Protein AF-A0A930TYD2-F1 (afdb_monomer)

pLDDT: mean 84.85, std 18.76, range [40.66, 98.38]

Structure (mmCIF, N/CA/C/O backbone):
data_AF-A0A930TYD2-F1
#
_entry.id   AF-A0A930TYD2-F1
#
loop_
_atom_site.group_PDB
_atom_site.id
_atom_site.type_symbol
_atom_site.label_atom_id
_atom_site.label_alt_id
_atom_site.label_comp_id
_atom_site.label_asym_id
_atom_site.label_entity_id
_atom_site.label_seq_id
_atom_site.pdbx_PDB_ins_code
_atom_site.Cartn_x
_atom_site.Cartn_y
_atom_site.Cartn_z
_atom_site.occupancy
_atom_site.B_iso_or_equiv
_atom_site.auth_seq_id
_atom_site.auth_comp_id
_atom_site.auth_asym_id
_atom_site.auth_atom_id
_atom_site.pdbx_PDB_model_num
ATOM 1 N N . MET A 1 1 ? 33.344 -7.945 -19.803 1.00 41.50 1 MET A N 1
ATOM 2 C CA . MET A 1 1 ? 32.485 -8.111 -18.614 1.00 41.50 1 MET A CA 1
ATOM 3 C C . MET A 1 1 ? 31.824 -6.765 -18.357 1.00 41.50 1 MET A C 1
ATOM 5 O O . MET A 1 1 ? 32.396 -5.935 -17.667 1.00 41.50 1 MET A O 1
ATOM 9 N N . GLN A 1 2 ? 30.706 -6.497 -19.034 1.00 40.66 2 GLN A N 1
ATOM 10 C CA . GLN A 1 2 ? 29.879 -5.322 -18.758 1.00 40.66 2 GLN A CA 1
ATOM 11 C C . GLN A 1 2 ? 28.906 -5.732 -17.657 1.00 40.66 2 GLN A C 1
ATOM 13 O O . GLN A 1 2 ? 28.170 -6.702 -17.820 1.00 40.66 2 GLN A O 1
ATOM 18 N N . TYR A 1 3 ? 28.996 -5.057 -16.513 1.00 47.09 3 TYR A N 1
ATOM 19 C CA . TYR A 1 3 ? 27.999 -5.139 -15.456 1.00 47.09 3 TYR A CA 1
ATOM 20 C C . TYR A 1 3 ? 26.723 -4.518 -16.015 1.00 47.09 3 TYR A C 1
ATOM 22 O O . TYR A 1 3 ? 26.594 -3.301 -16.076 1.00 47.09 3 TYR A O 1
ATOM 30 N N . GLU A 1 4 ? 25.843 -5.369 -16.529 1.00 44.81 4 GLU A N 1
ATOM 31 C CA . GLU A 1 4 ? 24.490 -4.987 -16.896 1.00 44.81 4 GLU A CA 1
ATOM 32 C C . GLU A 1 4 ? 23.804 -4.419 -15.648 1.00 44.81 4 GLU A C 1
ATOM 34 O O . GLU A 1 4 ? 23.695 -5.101 -14.624 1.00 44.81 4 GLU A O 1
ATOM 39 N N . ASP A 1 5 ? 23.369 -3.164 -15.742 1.00 45.03 5 ASP A N 1
ATOM 40 C CA . ASP A 1 5 ? 22.491 -2.472 -14.799 1.00 45.03 5 ASP A CA 1
ATOM 41 C C . ASP A 1 5 ? 21.116 -3.179 -14.722 1.00 45.03 5 ASP A C 1
ATOM 43 O O . ASP A 1 5 ? 20.080 -2.640 -15.098 1.00 45.03 5 ASP A O 1
ATOM 47 N N . PHE A 1 6 ? 21.078 -4.412 -14.21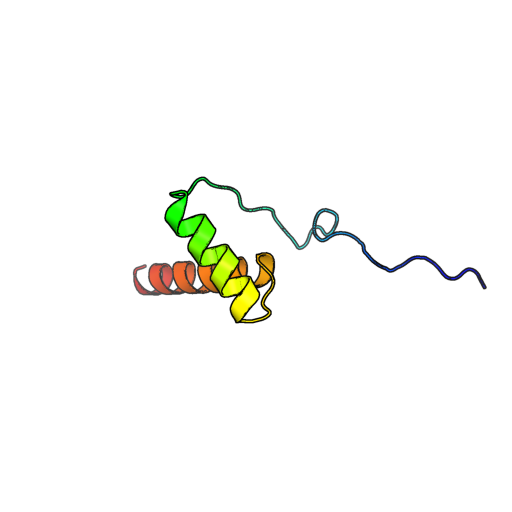0 1.00 45.34 6 PHE A N 1
ATOM 48 C CA . PHE A 1 6 ? 19.849 -5.163 -13.912 1.00 45.34 6 PHE A CA 1
ATOM 49 C C . PHE A 1 6 ? 19.096 -4.614 -12.688 1.00 45.34 6 PHE A C 1
ATOM 51 O O . PHE A 1 6 ? 18.052 -5.141 -12.295 1.00 45.34 6 PHE A O 1
ATOM 58 N N . MET A 1 7 ? 19.606 -3.558 -12.053 1.00 49.09 7 MET A N 1
ATOM 59 C CA . MET A 1 7 ? 19.001 -2.974 -10.865 1.00 49.09 7 MET A CA 1
ATOM 60 C C . MET A 1 7 ? 17.892 -1.996 -11.261 1.00 49.09 7 MET A C 1
ATOM 62 O O . ME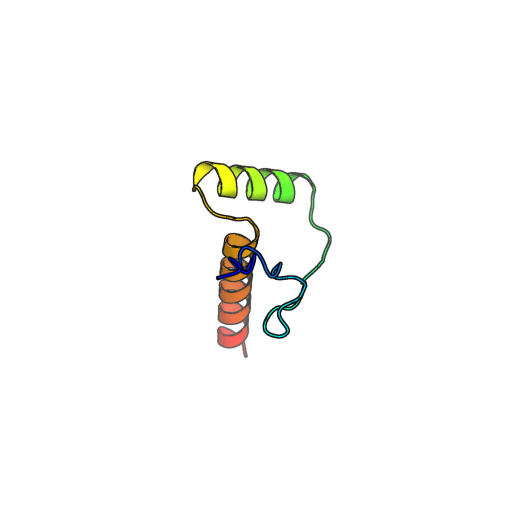T A 1 7 ? 18.136 -0.825 -11.531 1.00 49.09 7 MET A O 1
ATOM 66 N N . ALA A 1 8 ? 16.663 -2.519 -11.201 1.00 44.56 8 ALA A N 1
ATOM 67 C CA . ALA A 1 8 ? 15.369 -1.838 -11.283 1.00 44.56 8 ALA A CA 1
ATOM 68 C C . ALA A 1 8 ? 14.707 -1.775 -12.670 1.00 44.56 8 ALA A C 1
ATOM 70 O O . ALA A 1 8 ? 14.363 -0.704 -13.172 1.00 44.56 8 ALA A O 1
ATOM 71 N N . ALA A 1 9 ? 14.323 -2.938 -13.209 1.00 53.56 9 ALA A N 1
ATOM 72 C CA . ALA A 1 9 ? 13.047 -2.994 -13.919 1.00 53.56 9 ALA A CA 1
ATOM 73 C C . ALA A 1 9 ? 11.959 -2.507 -12.941 1.00 53.56 9 ALA A C 1
ATOM 75 O O . ALA A 1 9 ? 11.594 -3.192 -11.986 1.00 53.56 9 ALA A O 1
ATOM 76 N N . SER A 1 10 ? 11.521 -1.255 -13.096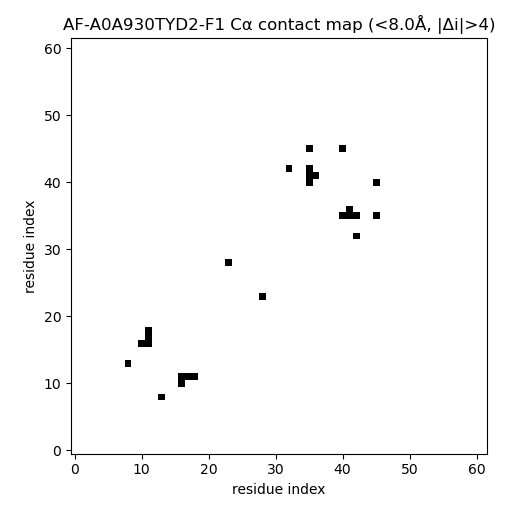 1.00 76.94 10 SER A N 1
ATOM 77 C CA . SER A 1 10 ? 10.451 -0.680 -12.280 1.00 76.94 10 SER A CA 1
ATOM 78 C C . SER A 1 10 ? 9.234 -1.603 -12.357 1.00 76.94 10 SER A C 1
ATOM 80 O O . SER A 1 10 ? 8.907 -2.048 -13.453 1.00 76.94 10 SER A O 1
ATOM 82 N N . ARG A 1 11 ? 8.505 -1.835 -11.253 1.00 81.00 11 ARG A N 1
ATOM 83 C CA . ARG A 1 11 ? 7.239 -2.611 -11.253 1.00 81.00 11 ARG A CA 1
ATOM 84 C C . ARG A 1 11 ? 6.231 -2.137 -12.318 1.00 81.00 11 ARG A C 1
ATOM 86 O O . ARG A 1 11 ? 5.292 -2.843 -12.637 1.00 81.00 11 ARG A O 1
ATOM 93 N N . ARG A 1 12 ? 6.419 -0.936 -12.876 1.00 81.31 12 ARG A N 1
ATOM 94 C CA . ARG A 1 12 ? 5.663 -0.398 -14.017 1.00 81.31 12 ARG A CA 1
ATOM 95 C C . ARG A 1 12 ? 5.933 -1.098 -15.356 1.00 81.31 12 ARG A C 1
ATOM 97 O O . ARG A 1 12 ? 5.092 -1.009 -16.238 1.00 81.31 12 ARG A O 1
ATOM 104 N N . ALA A 1 13 ? 7.107 -1.696 -15.536 1.00 86.12 13 ALA A N 1
ATOM 105 C CA . ALA A 1 13 ? 7.541 -2.345 -16.773 1.00 86.12 13 ALA A CA 1
ATOM 106 C C . ALA A 1 13 ? 7.362 -3.873 -16.744 1.00 86.12 13 ALA A C 1
ATOM 108 O O . ALA A 1 13 ? 7.531 -4.522 -17.773 1.00 86.12 13 ALA A O 1
ATOM 109 N N . ASP A 1 14 ? 7.031 -4.444 -15.585 1.00 88.62 14 ASP A N 1
ATOM 110 C CA . ASP A 1 14 ? 6.793 -5.876 -15.433 1.00 88.62 14 ASP A CA 1
ATOM 111 C C . ASP A 1 14 ? 5.320 -6.200 -15.760 1.00 88.62 14 ASP A C 1
ATOM 113 O O . ASP A 1 14 ? 4.424 -5.685 -15.083 1.00 88.62 14 ASP A O 1
ATOM 117 N N . PRO A 1 15 ? 5.040 -7.048 -16.772 1.00 91.62 15 PRO A N 1
ATOM 118 C CA . PRO A 1 15 ? 3.677 -7.393 -17.182 1.00 91.62 15 PRO A CA 1
ATOM 119 C C . PRO A 1 15 ? 2.892 -8.179 -16.121 1.00 91.62 15 PRO A C 1
ATOM 121 O O . PRO A 1 15 ? 1.675 -8.314 -16.237 1.00 91.62 15 PRO A O 1
ATOM 124 N N . SER A 1 16 ? 3.564 -8.692 -15.091 1.00 92.44 16 SER A N 1
ATOM 125 C CA . SER A 1 16 ? 2.946 -9.384 -13.955 1.00 92.44 16 SER A CA 1
ATOM 126 C C . SER A 1 16 ? 2.286 -8.416 -12.968 1.00 92.44 16 SER A C 1
ATOM 128 O O . SER A 1 16 ? 1.541 -8.852 -12.092 1.00 92.44 16 SER A O 1
ATOM 130 N N . PHE A 1 17 ? 2.543 -7.109 -13.092 1.00 89.94 17 PHE A N 1
ATOM 131 C CA . PHE A 1 17 ? 1.990 -6.078 -12.220 1.00 89.94 17 PHE A CA 1
ATOM 132 C C . PHE A 1 17 ? 0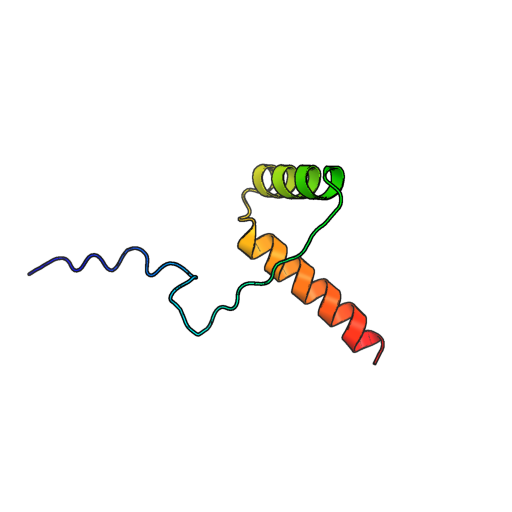.987 -5.197 -12.968 1.00 89.94 17 PHE A C 1
ATOM 134 O O . PHE A 1 17 ? 1.205 -4.773 -14.101 1.00 89.94 17 PHE A O 1
ATOM 141 N N . ALA A 1 18 ? -0.107 -4.853 -12.288 1.00 92.06 18 ALA A N 1
ATOM 142 C CA . ALA A 1 18 ? -1.090 -3.887 -12.764 1.00 92.06 18 ALA A CA 1
ATOM 143 C C . ALA A 1 18 ? -1.231 -2.734 -11.762 1.00 92.06 18 ALA A C 1
ATOM 145 O O . ALA A 1 18 ? -1.239 -2.943 -10.548 1.00 92.06 18 ALA A O 1
ATOM 146 N N . GLN A 1 19 ? -1.366 -1.502 -12.261 1.00 91.62 19 GLN A N 1
ATOM 147 C CA . GLN A 1 19 ? -1.627 -0.343 -11.409 1.00 91.62 19 GLN A CA 1
ATOM 148 C C . GLN A 1 19 ? -3.112 -0.280 -11.029 1.00 91.62 19 GLN A C 1
ATOM 150 O O . GLN A 1 19 ? -3.978 -0.222 -11.898 1.00 91.62 19 GLN A O 1
ATOM 155 N N . VAL A 1 20 ? -3.396 -0.201 -9.728 1.00 89.88 20 VAL A N 1
ATOM 156 C CA . VAL A 1 20 ? -4.733 0.091 -9.189 1.00 89.88 20 VAL A CA 1
ATOM 157 C C . VAL A 1 20 ? -4.756 1.540 -8.700 1.00 89.88 20 VAL A C 1
ATOM 159 O O . VAL A 1 20 ? -3.878 1.955 -7.943 1.00 89.88 20 VAL A O 1
ATOM 162 N N . SER A 1 21 ? -5.733 2.333 -9.145 1.00 87.75 21 SER A N 1
ATOM 163 C CA . SER A 1 21 ? -5.858 3.756 -8.803 1.00 87.75 21 SER A CA 1
ATOM 164 C C . SER A 1 21 ? -7.274 4.110 -8.336 1.00 87.75 21 SER A C 1
ATOM 166 O O . SER A 1 21 ? -8.261 3.521 -8.772 1.00 87.75 21 SER A O 1
ATOM 168 N N . GLY A 1 22 ? -7.376 5.070 -7.412 1.00 92.06 22 GLY A N 1
ATOM 169 C CA . GLY A 1 22 ? -8.647 5.522 -6.848 1.00 92.06 22 GLY A CA 1
ATOM 170 C C . GLY A 1 22 ? -8.475 6.682 -5.867 1.00 92.06 22 GLY A C 1
ATOM 171 O O . GLY A 1 22 ? -7.366 6.968 -5.412 1.00 92.06 22 GLY A O 1
ATOM 172 N N . TYR A 1 23 ? -9.579 7.356 -5.539 1.00 95.62 23 TYR A N 1
ATOM 173 C CA . TYR A 1 23 ? -9.598 8.448 -4.563 1.00 95.62 23 TYR A CA 1
ATOM 174 C C . TYR A 1 23 ? -10.147 7.975 -3.216 1.00 95.62 23 TYR A C 1
ATOM 176 O O . TYR A 1 23 ? -11.184 7.319 -3.145 1.00 95.62 23 TYR A O 1
ATOM 184 N N . VAL A 1 24 ? -9.476 8.372 -2.135 1.00 95.81 24 VAL A N 1
ATOM 185 C CA . VAL A 1 24 ? -9.926 8.176 -0.749 1.00 95.81 24 VAL A CA 1
ATOM 186 C C . VAL A 1 24 ? -9.914 9.509 -0.003 1.00 95.81 24 VAL A C 1
ATOM 188 O O . VAL A 1 24 ? -9.293 10.480 -0.442 1.00 95.81 24 VAL A O 1
ATOM 191 N N . LYS A 1 25 ? -10.576 9.574 1.158 1.00 98.38 25 LYS A N 1
ATOM 192 C CA . LYS A 1 25 ? -10.511 10.764 2.020 1.00 98.38 25 LYS A CA 1
ATOM 193 C C . LYS A 1 25 ? -9.057 11.049 2.421 1.00 98.38 25 LYS A C 1
ATOM 195 O O . LYS A 1 25 ? -8.323 10.131 2.786 1.00 98.38 25 LYS A O 1
ATOM 200 N N . LYS A 1 26 ? -8.665 12.330 2.429 1.00 98.12 26 LYS A N 1
ATOM 201 C CA . LYS A 1 26 ? -7.299 12.782 2.773 1.00 98.12 26 LYS A CA 1
ATOM 202 C C . LYS A 1 26 ? -6.805 12.211 4.104 1.00 98.12 26 LYS A C 1
ATOM 204 O O . LYS A 1 26 ? -5.657 11.794 4.200 1.00 98.12 26 LYS A O 1
ATOM 209 N N . GLU A 1 27 ? -7.675 12.174 5.109 1.00 98.31 27 GLU A N 1
ATOM 210 C CA . GLU A 1 27 ? -7.356 11.619 6.427 1.00 98.31 27 GLU A CA 1
ATOM 211 C C . GLU A 1 27 ? -6.952 10.139 6.353 1.00 98.31 27 GLU A C 1
ATOM 213 O O . GLU A 1 27 ? -5.967 9.741 6.969 1.00 98.31 27 GLU A O 1
ATOM 218 N N . ILE A 1 28 ? -7.662 9.339 5.551 1.00 98.00 28 ILE A N 1
ATOM 219 C CA . ILE A 1 28 ? -7.360 7.915 5.353 1.00 98.00 28 ILE A CA 1
ATOM 220 C C . ILE A 1 28 ? -5.995 7.767 4.676 1.00 98.00 28 ILE A C 1
ATOM 222 O O . ILE A 1 28 ? -5.153 7.016 5.158 1.00 98.00 28 ILE A O 1
ATOM 226 N N . ALA A 1 29 ? -5.738 8.535 3.611 1.00 97.88 29 ALA A N 1
ATOM 227 C CA . ALA A 1 29 ? -4.456 8.499 2.905 1.00 97.88 29 ALA A CA 1
ATOM 228 C C . ALA A 1 29 ? -3.270 8.899 3.802 1.00 97.88 29 ALA A C 1
ATOM 230 O O . ALA A 1 29 ? -2.175 8.358 3.659 1.00 97.88 29 ALA A O 1
ATOM 231 N N . LEU A 1 30 ? -3.464 9.857 4.714 1.00 98.38 30 LEU A N 1
ATOM 232 C CA . LEU A 1 30 ? -2.433 10.261 5.672 1.00 98.38 30 LEU A CA 1
ATOM 233 C C . LEU A 1 30 ? -2.147 9.159 6.690 1.00 98.38 30 LEU A C 1
ATOM 235 O O . LEU A 1 30 ? -0.983 8.815 6.875 1.00 98.38 30 LEU A O 1
ATOM 239 N N . LYS A 1 31 ? -3.192 8.584 7.298 1.00 98.19 31 LYS A N 1
ATOM 240 C CA . LYS A 1 31 ? -3.044 7.475 8.250 1.00 98.19 31 LYS A CA 1
ATOM 241 C C . LYS A 1 31 ? -2.364 6.277 7.596 1.00 98.19 31 LYS A C 1
ATOM 243 O O . LYS A 1 31 ? -1.383 5.795 8.135 1.00 98.19 31 LYS A O 1
ATOM 248 N N . PHE A 1 32 ? -2.802 5.883 6.400 1.00 97.56 32 PHE A N 1
ATOM 249 C CA . PHE A 1 32 ? -2.192 4.793 5.635 1.00 97.56 32 PHE A CA 1
ATOM 250 C C . PHE A 1 32 ? -0.682 4.991 5.442 1.00 97.56 32 PHE A C 1
ATOM 252 O O . PHE A 1 32 ? 0.106 4.108 5.772 1.00 97.56 32 PHE A O 1
ATOM 259 N N . LYS A 1 33 ? -0.266 6.173 4.967 1.00 97.44 33 LYS A N 1
ATOM 260 C CA . LYS A 1 33 ? 1.156 6.479 4.756 1.00 97.44 33 LYS A CA 1
ATOM 261 C C . LYS A 1 33 ? 1.949 6.488 6.061 1.00 97.44 33 LYS A C 1
ATOM 263 O O . LYS A 1 33 ? 3.049 5.951 6.087 1.00 97.44 33 LYS A O 1
ATOM 268 N N . ALA A 1 34 ? 1.393 7.068 7.126 1.00 98.25 34 ALA A N 1
ATOM 269 C CA . ALA A 1 34 ? 2.030 7.070 8.439 1.00 98.25 34 ALA A CA 1
ATOM 270 C C . ALA A 1 34 ? 2.213 5.643 8.974 1.00 98.25 34 ALA A C 1
ATOM 272 O O . ALA A 1 34 ? 3.303 5.306 9.424 1.00 98.25 34 ALA A O 1
ATOM 273 N N . THR A 1 35 ? 1.190 4.792 8.854 1.00 98.06 35 THR A N 1
ATOM 274 C CA . THR A 1 35 ? 1.267 3.381 9.244 1.00 98.06 35 THR A CA 1
ATOM 275 C C . THR A 1 35 ? 2.350 2.651 8.461 1.00 98.06 35 THR A C 1
ATOM 277 O O . THR A 1 35 ? 3.196 2.036 9.093 1.00 98.06 35 THR A O 1
ATOM 280 N N . CYS A 1 36 ? 2.400 2.799 7.131 1.00 97.88 36 CYS A N 1
ATOM 281 C CA . CYS A 1 36 ? 3.453 2.196 6.303 1.00 97.88 36 CYS A CA 1
ATOM 282 C C . CYS A 1 36 ? 4.860 2.574 6.796 1.00 97.88 36 CYS A C 1
ATOM 284 O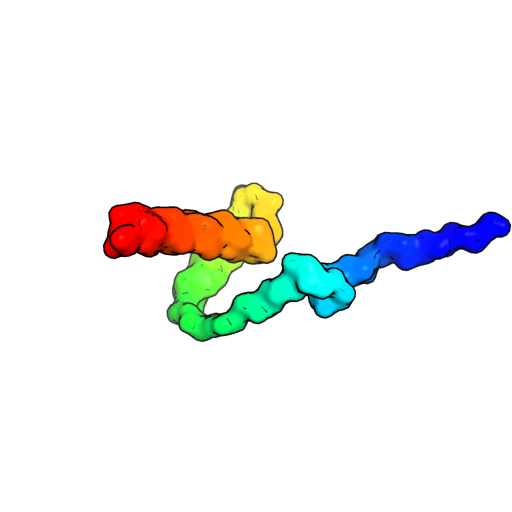 O . CYS A 1 36 ? 5.738 1.724 6.890 1.00 97.88 36 CYS A O 1
ATOM 286 N N . THR A 1 37 ? 5.075 3.846 7.151 1.00 97.69 37 THR A N 1
ATOM 287 C CA . THR A 1 37 ? 6.355 4.299 7.713 1.00 97.69 37 THR A CA 1
ATOM 288 C C . THR A 1 37 ? 6.630 3.692 9.088 1.00 97.69 37 THR A C 1
ATOM 290 O O . THR A 1 37 ? 7.747 3.255 9.335 1.00 97.69 37 THR A O 1
ATOM 293 N N . MET A 1 38 ? 5.634 3.649 9.976 1.00 97.94 38 MET A N 1
ATOM 294 C CA . MET A 1 38 ? 5.784 3.089 11.325 1.00 97.94 38 MET A CA 1
ATOM 295 C C . MET A 1 38 ? 6.053 1.580 11.323 1.00 97.94 38 MET A C 1
ATOM 297 O O . MET A 1 38 ? 6.680 1.085 12.253 1.00 97.94 38 MET A O 1
ATOM 301 N N . THR A 1 39 ? 5.564 0.859 10.314 1.00 96.94 39 THR A N 1
ATOM 302 C CA . THR A 1 39 ? 5.712 -0.598 10.187 1.00 96.94 39 THR A CA 1
ATOM 303 C C . THR A 1 39 ? 6.815 -1.009 9.215 1.00 96.94 39 THR A C 1
ATOM 305 O O . THR A 1 39 ? 6.915 -2.188 8.888 1.00 96.94 39 THR A O 1
ATOM 308 N N . GLU A 1 40 ? 7.609 -0.055 8.717 1.00 96.50 40 GLU A N 1
ATOM 309 C CA . GLU A 1 40 ? 8.663 -0.293 7.718 1.00 96.50 40 GLU A CA 1
ATOM 310 C C . GLU A 1 40 ? 8.164 -1.072 6.484 1.00 96.50 40 GLU A C 1
ATOM 312 O O . GLU A 1 40 ? 8.878 -1.870 5.885 1.00 96.50 40 GLU A O 1
ATOM 317 N N . THR A 1 41 ? 6.912 -0.837 6.087 1.00 96.19 41 THR A N 1
ATOM 318 C CA . THR A 1 41 ? 6.254 -1.523 4.968 1.00 96.19 41 THR A CA 1
ATOM 319 C C . THR A 1 41 ? 6.117 -0.575 3.783 1.00 96.19 41 THR A C 1
ATOM 321 O O . THR A 1 41 ? 5.776 0.601 3.944 1.00 96.19 41 THR A O 1
ATOM 324 N N . SER A 1 42 ? 6.341 -1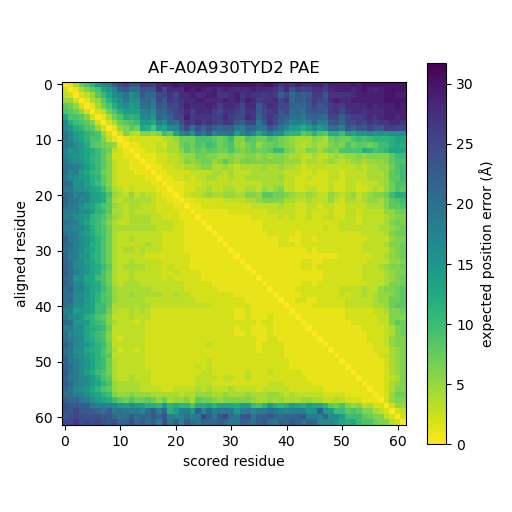.056 2.559 1.00 95.31 42 SER A N 1
ATOM 325 C CA . SER A 1 42 ? 6.102 -0.219 1.384 1.00 95.31 42 SER A CA 1
ATOM 326 C C . SER A 1 42 ? 4.602 -0.017 1.144 1.00 95.31 42 SER A C 1
ATOM 328 O O . SER A 1 42 ? 3.776 -0.895 1.391 1.00 95.31 42 SER A O 1
ATOM 330 N N . GLN A 1 43 ? 4.226 1.129 0.567 1.00 94.44 43 GLN A N 1
ATOM 331 C CA . GLN A 1 43 ? 2.824 1.380 0.200 1.00 94.44 43 GLN A CA 1
ATOM 332 C C . GLN A 1 43 ? 2.283 0.332 -0.782 1.00 94.44 43 GLN A C 1
ATOM 334 O O . GLN A 1 43 ? 1.091 0.055 -0.775 1.00 94.44 43 GLN A O 1
ATOM 339 N N . SER A 1 44 ? 3.140 -0.237 -1.636 1.00 93.31 44 SER A N 1
ATOM 340 C CA . SER A 1 44 ? 2.712 -1.269 -2.586 1.00 93.31 44 SER A CA 1
ATOM 341 C C . SER A 1 44 ? 2.360 -2.575 -1.876 1.00 93.31 44 SER A C 1
ATOM 343 O O . SER A 1 44 ? 1.308 -3.131 -2.162 1.00 93.31 44 SER A O 1
ATOM 345 N N . GLU A 1 45 ? 3.182 -3.018 -0.922 1.00 94.44 45 GLU A N 1
ATOM 346 C CA . GLU A 1 45 ? 2.902 -4.215 -0.111 1.00 94.44 45 GLU A CA 1
ATOM 347 C C . GLU A 1 45 ? 1.644 -4.028 0.741 1.00 94.44 45 GLU A C 1
ATOM 349 O O . GLU A 1 45 ? 0.756 -4.873 0.724 1.00 94.44 45 GLU A O 1
ATOM 354 N N . ALA A 1 46 ? 1.510 -2.880 1.411 1.00 96.12 46 ALA A N 1
ATOM 355 C CA . ALA A 1 46 ? 0.337 -2.593 2.232 1.00 96.12 46 ALA A CA 1
ATOM 356 C C . ALA A 1 46 ? -0.961 -2.504 1.401 1.00 96.12 46 ALA A C 1
ATOM 358 O O . ALA A 1 46 ? -2.029 -2.907 1.862 1.00 96.12 46 ALA A O 1
ATOM 359 N N . MET A 1 47 ? -0.892 -1.990 0.164 1.00 94.94 47 MET A N 1
ATOM 360 C CA . MET A 1 47 ? -2.031 -2.031 -0.761 1.00 94.94 47 MET A CA 1
ATOM 361 C C . MET A 1 47 ? -2.371 -3.462 -1.179 1.00 94.94 47 MET A C 1
ATOM 363 O O . MET A 1 47 ? -3.548 -3.805 -1.227 1.00 94.94 47 MET A O 1
ATOM 367 N N . GLU A 1 48 ? -1.371 -4.289 -1.481 1.00 94.75 48 GLU A N 1
ATOM 368 C CA . GLU A 1 48 ? -1.574 -5.685 -1.868 1.00 94.75 48 GLU A CA 1
ATOM 369 C C . GLU A 1 48 ? -2.239 -6.487 -0.740 1.00 94.75 48 GLU A C 1
ATOM 371 O O . GLU A 1 48 ? -3.253 -7.145 -0.973 1.00 94.75 48 GLU A O 1
ATOM 376 N N . GLU A 1 49 ? -1.767 -6.329 0.499 1.00 95.81 49 GLU A N 1
ATOM 377 C CA . GLU A 1 49 ? -2.389 -6.916 1.688 1.00 95.81 49 GLU A CA 1
ATOM 378 C C . GLU A 1 49 ? -3.852 -6.466 1.848 1.00 95.81 49 GLU A C 1
ATOM 380 O O . GLU A 1 49 ? -4.756 -7.298 1.976 1.00 95.81 49 GLU A O 1
ATOM 385 N N . ALA A 1 50 ? -4.117 -5.158 1.765 1.00 95.00 50 ALA A N 1
ATOM 386 C CA . ALA A 1 50 ? -5.470 -4.619 1.888 1.00 95.00 50 ALA A CA 1
ATOM 387 C C . ALA A 1 50 ? -6.417 -5.132 0.785 1.00 95.00 50 ALA A C 1
ATOM 389 O O . ALA A 1 50 ? -7.586 -5.429 1.054 1.00 95.00 50 ALA A O 1
ATOM 390 N N . LEU A 1 51 ? -5.927 -5.265 -0.453 1.00 95.06 51 LEU A N 1
ATOM 391 C CA . LEU A 1 51 ? -6.697 -5.808 -1.573 1.00 95.06 51 LEU A CA 1
ATOM 392 C C . LEU A 1 51 ? -7.004 -7.295 -1.370 1.00 95.06 51 LEU A C 1
ATOM 394 O O . LEU A 1 51 ? -8.145 -7.708 -1.580 1.00 95.06 51 LEU A O 1
ATOM 398 N N . LEU A 1 52 ? -6.030 -8.090 -0.916 1.00 95.88 52 LEU A N 1
ATOM 399 C CA . LEU A 1 52 ? -6.236 -9.505 -0.601 1.00 95.88 52 LEU A CA 1
ATOM 400 C C . LEU A 1 52 ? -7.276 -9.686 0.510 1.00 95.88 52 LEU A C 1
ATOM 402 O O . LEU A 1 52 ? -8.183 -10.507 0.363 1.00 95.88 52 LEU A O 1
ATOM 406 N N . MET A 1 53 ? -7.207 -8.881 1.576 1.00 96.06 53 MET A N 1
ATOM 407 C CA . MET A 1 53 ? -8.202 -8.890 2.654 1.00 96.06 53 MET A CA 1
ATOM 408 C C . MET A 1 53 ? 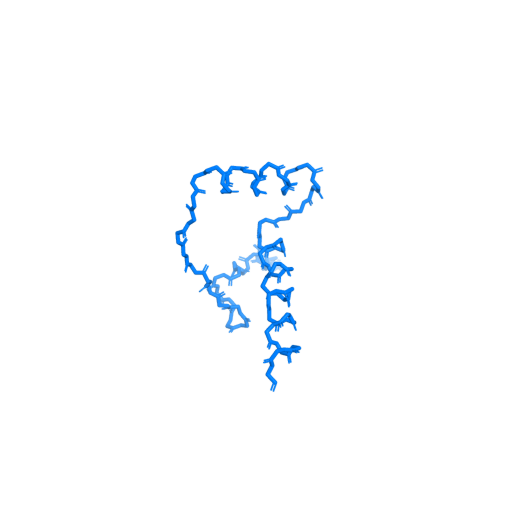-9.605 -8.552 2.141 1.00 96.06 53 MET A C 1
ATOM 410 O O . MET A 1 53 ? -10.570 -9.247 2.465 1.00 96.06 53 MET A O 1
ATOM 414 N N . TRP A 1 54 ? -9.733 -7.513 1.313 1.00 94.38 54 TRP A N 1
ATOM 415 C CA . TRP A 1 54 ? -11.016 -7.126 0.726 1.00 94.38 54 TRP A CA 1
ATOM 416 C C . TRP A 1 54 ? -11.598 -8.228 -0.169 1.00 94.38 54 TRP A C 1
ATOM 418 O O . TRP A 1 54 ? -12.777 -8.571 -0.055 1.00 94.38 54 TRP A O 1
ATOM 428 N N . LEU A 1 55 ? -10.772 -8.825 -1.034 1.00 95.25 55 LEU A N 1
ATOM 429 C CA . LEU A 1 55 ? -11.182 -9.923 -1.911 1.00 95.25 55 LEU A CA 1
ATOM 430 C C . LEU A 1 55 ? -11.588 -11.167 -1.116 1.00 95.25 55 LEU A C 1
A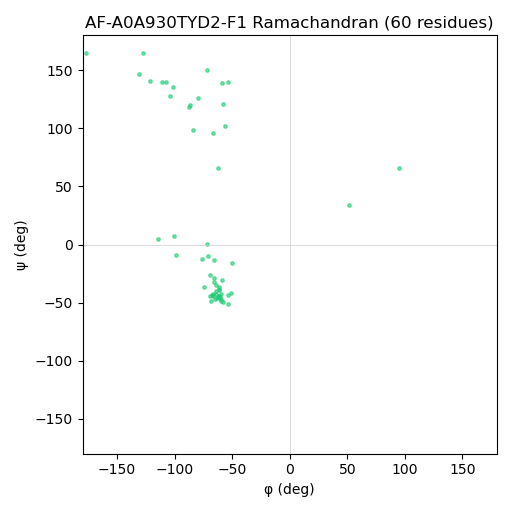TOM 432 O O . LEU A 1 55 ? -12.581 -11.806 -1.462 1.00 95.25 55 LEU A O 1
ATOM 436 N N . ALA A 1 56 ? -10.866 -11.497 -0.043 1.00 95.31 56 ALA A N 1
ATOM 437 C CA . ALA A 1 56 ? -11.209 -12.608 0.840 1.00 95.31 56 ALA A CA 1
ATOM 438 C C . ALA A 1 56 ? -12.584 -12.404 1.500 1.00 95.31 56 ALA A C 1
ATOM 440 O O . ALA A 1 56 ? -13.413 -13.312 1.483 1.00 95.31 56 ALA A O 1
ATOM 441 N N . GLN A 1 57 ? -12.872 -11.192 1.991 1.00 94.81 57 GLN A N 1
ATOM 442 C CA . GLN A 1 57 ? -14.184 -10.849 2.559 1.00 94.81 57 GLN A CA 1
ATOM 443 C C . GLN A 1 57 ? -15.316 -10.983 1.531 1.00 94.81 57 GLN A C 1
ATOM 445 O O . GLN A 1 57 ? -16.408 -11.448 1.860 1.00 94.81 57 GLN A O 1
ATOM 450 N N . LYS A 1 58 ? -15.065 -10.598 0.273 1.00 91.00 58 LYS A N 1
ATOM 451 C CA . LYS A 1 58 ? -16.060 -10.710 -0.803 1.00 91.00 58 LYS A CA 1
ATOM 452 C C . LYS A 1 58 ? -16.264 -12.139 -1.288 1.00 91.00 58 LYS A C 1
ATOM 454 O O . LYS A 1 58 ? -17.404 -12.501 -1.541 1.00 91.00 58 LYS A O 1
ATOM 459 N N . LYS A 1 59 ? -15.214 -12.962 -1.351 1.00 76.00 59 LYS A N 1
ATOM 460 C CA . LYS A 1 59 ? -15.337 -14.398 -1.658 1.00 76.00 59 LYS A CA 1
ATOM 461 C C . LYS A 1 59 ? -16.079 -15.171 -0.571 1.00 76.00 59 LYS A C 1
ATOM 463 O O . LYS A 1 59 ? -16.788 -16.102 -0.899 1.00 76.00 59 LYS A O 1
ATOM 468 N N . ALA A 1 60 ? -15.958 -14.774 0.695 1.00 63.44 60 ALA A N 1
ATOM 469 C CA . ALA A 1 60 ? -16.760 -15.352 1.777 1.00 63.44 60 ALA A CA 1
ATOM 470 C C . ALA A 1 60 ? -18.248 -14.939 1.723 1.00 63.44 60 ALA A C 1
ATOM 472 O O . ALA A 1 60 ? -19.054 -15.461 2.486 1.00 63.44 60 ALA A O 1
ATOM 473 N N . SER A 1 61 ? -18.598 -13.981 0.857 1.00 53.56 61 SER A N 1
ATOM 474 C CA . SER A 1 61 ? -19.952 -13.437 0.692 1.00 53.56 61 SER A CA 1
ATOM 475 C C . SER A 1 61 ? -20.568 -13.753 -0.684 1.00 53.56 61 SER A C 1
ATOM 477 O O . SER A 1 61 ? -21.640 -1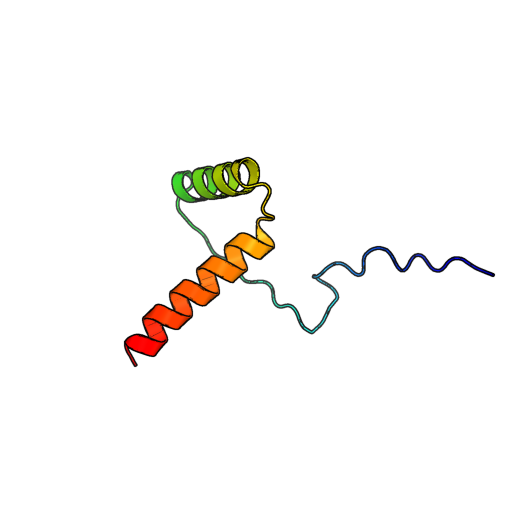3.230 -0.988 1.00 53.56 61 SER A O 1
ATOM 479 N N . LEU A 1 62 ? -19.878 -14.542 -1.517 1.00 49.84 62 LEU A N 1
ATOM 480 C CA . LEU A 1 62 ? -20.334 -15.075 -2.808 1.00 49.84 62 LEU A CA 1
ATOM 481 C C . LEU A 1 62 ? -20.529 -16.586 -2.674 1.00 49.84 62 LEU A C 1
ATOM 483 O O . LEU A 1 62 ? -21.500 -17.088 -3.276 1.00 49.84 62 LEU A O 1
#

Sequence (62 aa):
MQYEDFMAASRRADPSFAQVSGYVKKEIALKFKATCTMTETSQSEAMEEALLMWLAQKKASL

Foldseek 3Di:
DDPPCPPDPDLVNDPVDDDDDDDDPPVVVVVLVVVCVVVVHDSVVVVVVVVVVVVVVVVVVD

Solvent-accessible surface area (backbone atoms only — not comparable to full-atom values): 4112 Å² total; per-residue (Å²): 138,80,84,73,84,76,83,68,80,49,69,86,74,40,88,91,50,79,92,84,85,84,90,74,58,69,68,57,56,50,51,52,54,50,49,26,62,76,67,76,42,54,70,66,58,57,49,51,53,54,50,51,53,52,52,51,58,50,59,77,72,109

Mean predicted aligned error: 7.88 Å

Secondary structure (DSSP, 8-state):
------TT--TTT-TT---------HHHHHHHHHHHHHTT--HHHHHHHHHHHHHHHHHTT-

Radius of gyration: 16.12 Å; Cα contacts (8 Å, |Δi|>4): 13; chains: 1; bounding box: 53×28×30 Å

Nearest PDB structures (foldseek):
  5zkt-assembly1_A  TM=5.708E-01  e=9.630E+00  Oryza sativa Japonica Group